Protein AF-A0A7X6XSC9-F1 (afdb_monomer)

pLDDT: mean 74.11, std 16.15, range [39.28, 89.75]

Foldseek 3Di:
DDDDDDDDDD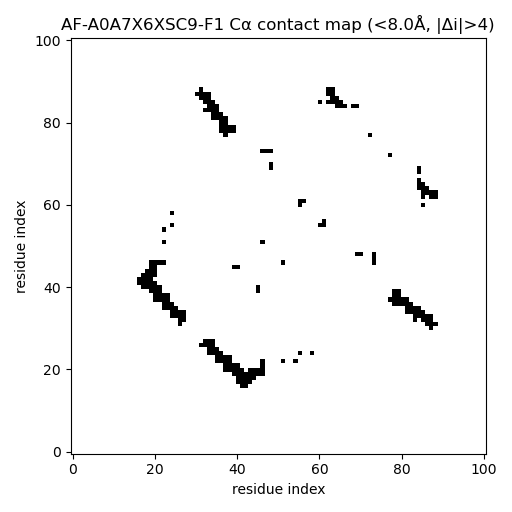DDDDDDDWFEKDKDWDQDPVNFWIKIAIRHTPNHYYDDLVNNVVVCVVVVNPPQFPSVVSNCCSVVVPHPDIDTRGGNDPPPPDPDPPPDD

Solvent-accessible surface area (backbone atoms only — not comparable to full-atom values): 6428 Å² total; per-residue (Å²): 132,88,84,85,89,85,85,82,90,82,82,92,70,92,75,78,85,62,33,55,28,47,78,48,74,49,66,44,96,82,67,40,39,29,33,32,30,33,41,72,42,51,86,40,52,76,63,46,66,71,58,52,49,49,55,39,44,75,71,70,51,82,63,53,59,44,61,68,60,53,44,48,36,55,76,68,62,55,51,82,40,82,38,79,37,26,40,55,63,73,83,76,72,78,76,73,83,80,77,82,129

Mean predicted aligned error: 11.97 Å

Radius of gyration: 18.09 Å; Cα contacts (8 Å, |Δi|>4): 124; chains: 1; bounding box: 46×36×47 Å

Secondary structure (DSSP, 8-state):
--------------SS--BPPEEEEEE-TTSSEEEEEEEPPBBSPPPPHHHHHHHHHHTT--SSB-HHHHHHHHHTT--S-EEEEEE--------------

Nearest PDB structures (foldseek):
  9fct-assembly1_A  TM=5.684E-01  e=8.787E+00  Bacteroides thetaiotaomicron VPI-5482
  6v92-assembly1_Q  TM=2.649E-01  e=3.802E+00  Saccharomyces cerevisiae S288C

Structure (mmCIF, N/CA/C/O backbone):
data_AF-A0A7X6XSC9-F1
#
_entry.id   AF-A0A7X6XSC9-F1
#
loop_
_atom_site.group_PDB
_atom_site.id
_atom_site.type_symbol
_atom_site.label_atom_id
_atom_site.label_alt_id
_atom_site.label_comp_id
_atom_site.label_asym_id
_atom_site.label_entity_id
_atom_site.label_seq_id
_atom_site.pdbx_PDB_ins_code
_atom_site.Cartn_x
_atom_site.Cartn_y
_atom_site.Cartn_z
_atom_site.occupancy
_atom_site.B_iso_or_equiv
_atom_site.auth_seq_id
_atom_site.auth_comp_id
_atom_site.auth_asym_id
_atom_site.auth_atom_id
_atom_site.pdbx_PDB_model_num
ATOM 1 N N . MET A 1 1 ? -24.072 -9.258 -22.543 1.00 43.00 1 MET A N 1
ATOM 2 C CA . MET A 1 1 ? -23.295 -10.337 -21.896 1.00 43.00 1 MET A CA 1
ATOM 3 C C . MET A 1 1 ? -23.259 -10.054 -20.402 1.00 43.00 1 MET A C 1
ATOM 5 O O . MET A 1 1 ? -23.115 -8.899 -20.028 1.00 43.00 1 MET A O 1
ATOM 9 N N . LYS A 1 2 ? -23.538 -11.077 -19.589 1.00 44.06 2 LYS A N 1
ATOM 10 C CA . LYS A 1 2 ? -23.554 -11.054 -18.114 1.00 44.06 2 LYS A CA 1
ATOM 11 C C . LYS A 1 2 ? -22.121 -10.744 -17.621 1.00 44.06 2 LYS A C 1
ATOM 13 O O . LYS A 1 2 ? -21.183 -11.043 -18.344 1.00 44.06 2 LYS A O 1
ATOM 18 N N . GLU A 1 3 ? -21.897 -10.086 -16.485 1.00 44.31 3 GLU A N 1
ATOM 19 C CA . GLU A 1 3 ? -21.977 -10.744 -15.181 1.00 44.31 3 GLU A CA 1
ATOM 20 C C . GLU A 1 3 ? -22.015 -9.759 -14.001 1.00 44.31 3 GLU A C 1
ATOM 22 O O . GLU A 1 3 ? -21.528 -8.633 -14.051 1.00 44.31 3 GLU A O 1
ATOM 27 N N . LYS A 1 4 ? -22.649 -10.242 -12.936 1.00 50.75 4 LYS A N 1
ATOM 28 C CA . LYS A 1 4 ? -22.925 -9.600 -11.657 1.00 50.75 4 LYS A CA 1
ATOM 29 C C . LYS A 1 4 ? -21.649 -9.456 -10.822 1.00 50.75 4 LYS A C 1
ATOM 31 O O . LYS A 1 4 ? -20.870 -10.399 -10.750 1.00 50.75 4 LYS A O 1
ATOM 36 N N . LYS A 1 5 ? -21.584 -8.413 -9.991 1.00 45.03 5 LYS A N 1
ATOM 37 C CA . LYS A 1 5 ? -21.178 -8.579 -8.585 1.00 45.03 5 LYS A CA 1
ATOM 38 C C . LYS A 1 5 ? -22.157 -7.827 -7.691 1.00 45.03 5 LYS A C 1
ATOM 40 O O . LYS A 1 5 ? -22.187 -6.606 -7.664 1.00 45.03 5 LYS A O 1
ATOM 45 N N . ASN A 1 6 ? -22.987 -8.603 -7.005 1.00 50.72 6 ASN A N 1
ATOM 46 C CA . ASN A 1 6 ? -23.866 -8.165 -5.935 1.00 50.72 6 ASN A CA 1
ATOM 47 C C . ASN A 1 6 ? -23.399 -8.873 -4.662 1.00 50.72 6 ASN A C 1
ATOM 49 O O . ASN A 1 6 ? -23.461 -10.097 -4.614 1.00 50.72 6 ASN A O 1
ATOM 53 N N . SER A 1 7 ? -22.925 -8.108 -3.683 1.00 43.19 7 SER A N 1
ATOM 54 C CA . SER A 1 7 ? -22.731 -8.470 -2.270 1.00 43.19 7 SER A CA 1
ATOM 55 C C . SER A 1 7 ? -22.226 -7.190 -1.586 1.00 43.19 7 SER A C 1
ATOM 57 O O . SER A 1 7 ? -21.288 -6.600 -2.100 1.00 43.19 7 SER A O 1
ATOM 59 N N . THR A 1 8 ? -22.765 -6.640 -0.501 1.00 42.00 8 THR A N 1
ATOM 60 C CA . THR A 1 8 ? -23.749 -7.096 0.485 1.00 42.00 8 THR A CA 1
ATOM 61 C C . THR A 1 8 ? -24.299 -5.847 1.202 1.00 42.00 8 THR A C 1
ATOM 63 O O . THR A 1 8 ? -23.617 -4.834 1.302 1.00 42.00 8 THR A O 1
ATOM 66 N N . LYS A 1 9 ? -25.549 -5.929 1.662 1.00 58.41 9 LYS A N 1
ATOM 67 C CA . LYS A 1 9 ? -26.324 -4.922 2.405 1.00 58.41 9 LYS A CA 1
ATOM 68 C C . LYS A 1 9 ? -25.792 -4.681 3.833 1.00 58.41 9 LYS A C 1
ATOM 70 O O . LYS A 1 9 ? -25.459 -5.660 4.489 1.00 58.41 9 LYS A O 1
ATOM 75 N N . SER A 1 10 ? -25.931 -3.457 4.350 1.00 39.28 10 SER A N 1
ATOM 76 C CA . SER A 1 10 ? -26.360 -3.154 5.739 1.00 39.28 10 SER A CA 1
ATOM 77 C C . SER A 1 10 ? -26.605 -1.643 5.850 1.00 39.28 10 SER A C 1
ATOM 79 O O . SER A 1 10 ? -25.688 -0.859 5.659 1.00 39.28 10 SER A O 1
ATOM 81 N N . ASN A 1 11 ? -27.860 -1.212 5.813 1.00 40.31 11 ASN A N 1
ATOM 82 C CA . ASN A 1 11 ? -28.716 -0.923 6.970 1.00 40.31 11 ASN A CA 1
ATOM 83 C C . ASN A 1 11 ? -28.647 0.566 7.332 1.00 40.31 11 ASN A C 1
ATOM 85 O O . ASN A 1 11 ? -27.584 1.108 7.605 1.00 40.31 11 ASN A O 1
ATOM 89 N N . ALA A 1 12 ? -29.804 1.212 7.259 1.00 58.97 12 ALA A N 1
ATOM 90 C CA . ALA A 1 12 ? -29.993 2.587 7.663 1.00 58.97 12 ALA A CA 1
ATOM 91 C C . ALA A 1 12 ? -30.037 2.638 9.189 1.00 58.97 12 ALA A C 1
ATOM 93 O O . ALA A 1 12 ? -30.976 2.109 9.773 1.00 58.97 12 ALA A O 1
ATOM 94 N N . GLU A 1 13 ? -29.074 3.304 9.815 1.00 47.16 13 GLU A N 1
ATOM 95 C CA . GLU A 1 13 ? -29.186 3.744 11.203 1.00 47.16 13 GLU A CA 1
ATOM 96 C C . GLU A 1 13 ? -28.675 5.183 11.271 1.00 47.16 13 GLU A C 1
ATOM 98 O O . GLU A 1 13 ? -27.609 5.524 10.763 1.00 47.16 13 GLU A O 1
ATOM 103 N N . GLN A 1 14 ? -29.530 6.062 11.785 1.00 56.97 14 GLN A N 1
ATOM 104 C CA . GLN A 1 14 ? -29.233 7.471 11.975 1.00 56.97 14 GLN A CA 1
ATOM 105 C C . GLN A 1 14 ? -28.101 7.616 13.001 1.00 56.97 14 GLN A C 1
ATOM 107 O O . GLN A 1 14 ? -28.233 7.113 14.112 1.00 56.97 14 GLN A O 1
ATOM 112 N N . GLY A 1 15 ? -27.037 8.348 12.663 1.00 57.38 15 GLY A N 1
ATOM 113 C CA . GLY A 1 15 ? -26.003 8.752 13.621 1.00 57.38 15 GLY A CA 1
ATOM 114 C C . GLY A 1 15 ? -24.587 8.525 13.103 1.00 57.38 15 GLY A C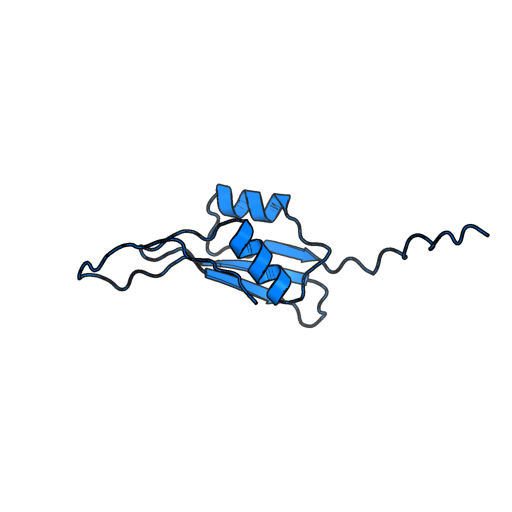 1
ATOM 115 O O . GLY A 1 15 ? -24.162 7.392 12.948 1.00 57.38 15 GLY A O 1
ATOM 116 N N . GLU A 1 16 ? -23.877 9.637 12.893 1.00 55.09 16 GLU A N 1
ATOM 117 C CA . GLU A 1 16 ? -22.448 9.743 12.556 1.00 55.09 16 GLU A CA 1
ATOM 118 C C . GLU A 1 16 ? -22.070 9.249 11.145 1.00 55.09 16 GLU A C 1
ATOM 120 O O . GLU A 1 16 ? -22.379 8.140 10.727 1.00 55.09 16 GLU A O 1
ATOM 125 N N . ALA A 1 17 ? -21.422 10.111 10.353 1.00 63.53 17 ALA A N 1
ATOM 126 C CA . ALA A 1 17 ? -20.990 9.769 8.998 1.00 63.53 17 ALA A CA 1
ATOM 127 C C . ALA A 1 17 ? -19.904 8.687 9.061 1.00 63.53 17 ALA A C 1
ATOM 129 O O . ALA A 1 17 ? -18.727 8.978 9.273 1.00 63.53 17 ALA A O 1
ATOM 130 N N . VAL A 1 18 ? -20.335 7.44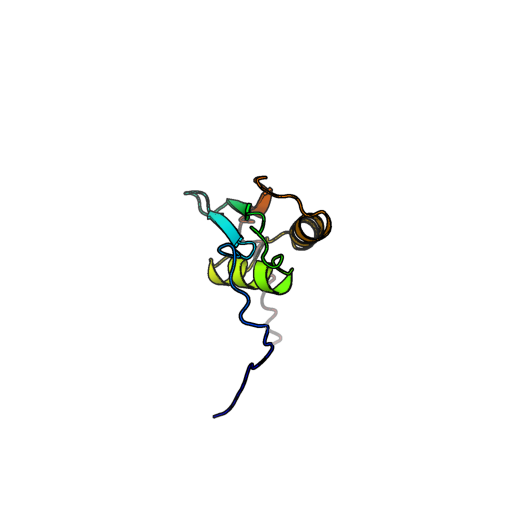1 8.902 1.00 72.31 18 VAL A N 1
ATOM 131 C CA . VAL A 1 18 ? -19.486 6.260 8.913 1.00 72.31 18 VAL A CA 1
ATOM 132 C C . VAL A 1 18 ? -18.562 6.309 7.688 1.00 72.31 18 VAL A C 1
ATOM 134 O O . VAL A 1 18 ? -19.037 6.194 6.560 1.00 72.31 18 VAL A O 1
ATOM 137 N N . LEU A 1 19 ? -17.256 6.535 7.881 1.00 79.62 19 LEU A N 1
ATOM 138 C CA . LEU A 1 19 ? -16.262 6.450 6.802 1.00 79.62 19 LEU A CA 1
ATOM 139 C C . LEU A 1 19 ? -15.524 5.117 6.859 1.00 79.62 19 LEU A C 1
ATOM 141 O O . LEU A 1 19 ? -14.949 4.754 7.889 1.00 79.62 19 LEU A O 1
ATOM 145 N N . ASP A 1 20 ? -15.480 4.438 5.720 1.00 85.19 20 ASP A N 1
ATOM 146 C CA . ASP A 1 20 ? -14.632 3.271 5.510 1.00 85.19 20 ASP A CA 1
ATOM 147 C C . ASP A 1 20 ? -13.152 3.660 5.455 1.00 85.19 20 ASP A C 1
ATOM 149 O O . ASP A 1 20 ? -12.786 4.817 5.229 1.00 85.19 20 ASP A O 1
ATOM 153 N N . SER A 1 21 ? -12.281 2.680 5.682 1.00 86.12 21 SER A N 1
ATOM 154 C CA . SER A 1 21 ? -10.844 2.906 5.618 1.00 86.12 21 SER A CA 1
ATOM 155 C C . SER A 1 21 ? -10.437 3.131 4.165 1.00 86.12 21 SER A C 1
ATOM 157 O O . SER A 1 21 ? -10.822 2.353 3.284 1.00 86.12 21 SER A O 1
ATOM 159 N N . ASP A 1 22 ? -9.590 4.124 3.928 1.00 85.75 22 ASP A N 1
ATOM 160 C CA . ASP A 1 22 ? -9.066 4.400 2.598 1.00 85.75 22 ASP A CA 1
ATOM 161 C C . ASP A 1 22 ? -7.567 4.085 2.514 1.00 85.75 22 ASP A C 1
ATOM 163 O O . ASP A 1 22 ? -6.855 4.070 3.516 1.00 85.75 22 ASP A O 1
ATOM 167 N N . LEU A 1 23 ? -7.078 3.815 1.307 1.00 86.50 23 LEU A N 1
ATOM 168 C CA . LEU A 1 23 ? -5.671 3.552 1.041 1.00 86.50 23 LEU A CA 1
ATOM 169 C C . LEU A 1 23 ? -5.194 4.613 0.062 1.00 86.50 23 LEU A C 1
ATOM 171 O O . LEU A 1 23 ? -5.538 4.584 -1.121 1.00 86.50 23 LEU A O 1
ATOM 175 N N . VAL A 1 24 ? -4.397 5.541 0.575 1.00 88.94 24 VAL A N 1
ATOM 176 C CA . VAL A 1 24 ? -3.805 6.611 -0.217 1.00 88.94 24 VAL A CA 1
ATOM 177 C C . VAL A 1 24 ? -2.464 6.118 -0.731 1.00 88.94 24 VAL A C 1
ATOM 179 O O . VAL A 1 24 ? -1.608 5.719 0.053 1.00 88.94 24 VAL A O 1
ATOM 182 N N . ILE A 1 25 ? -2.296 6.129 -2.050 1.00 88.00 25 ILE A N 1
ATOM 183 C CA . ILE A 1 25 ? -1.063 5.715 -2.717 1.00 88.00 25 ILE A CA 1
ATOM 184 C C . ILE A 1 25 ? -0.451 6.951 -3.363 1.00 88.00 25 ILE A C 1
ATOM 186 O O . ILE A 1 25 ? -1.061 7.571 -4.241 1.00 88.00 25 ILE A O 1
ATOM 190 N N . GLU A 1 26 ? 0.745 7.294 -2.908 1.00 88.44 26 GLU A N 1
ATOM 191 C CA . GLU A 1 26 ? 1.553 8.414 -3.368 1.00 88.44 26 GLU A CA 1
ATOM 192 C C . GLU A 1 26 ? 2.763 7.844 -4.115 1.00 88.44 26 GLU A C 1
ATOM 194 O O . GLU A 1 26 ? 3.598 7.144 -3.541 1.00 88.44 26 GLU A O 1
ATOM 199 N N . VAL A 1 27 ? 2.837 8.109 -5.418 1.00 85.12 27 VAL A N 1
ATOM 200 C CA . VAL A 1 27 ? 3.973 7.712 -6.256 1.00 85.12 27 VAL A CA 1
ATOM 201 C C . VAL A 1 27 ? 4.934 8.895 -6.335 1.00 85.12 27 VAL A C 1
ATOM 203 O O . VAL A 1 27 ? 4.506 10.031 -6.545 1.00 85.12 27 VAL A O 1
ATOM 206 N N . SER A 1 28 ? 6.225 8.642 -6.120 1.00 85.06 28 SER A N 1
ATOM 207 C CA . SER A 1 28 ? 7.267 9.665 -6.236 1.00 85.06 28 SER A CA 1
ATOM 208 C C . SER A 1 28 ? 7.357 10.197 -7.670 1.00 85.06 28 SER A C 1
ATOM 210 O O . SER A 1 28 ? 6.999 9.499 -8.616 1.00 85.06 28 SER A O 1
ATOM 212 N N . LYS A 1 29 ? 7.890 11.414 -7.843 1.00 82.62 29 LYS A N 1
ATOM 213 C CA . LYS A 1 29 ? 8.077 12.043 -9.166 1.00 82.62 29 LYS A CA 1
ATOM 214 C C . LYS A 1 29 ? 8.890 11.185 -10.132 1.00 82.62 29 LYS A C 1
ATOM 216 O O . LYS A 1 29 ? 8.629 11.223 -11.325 1.00 82.62 29 LYS A O 1
ATOM 221 N N . ASP A 1 30 ? 9.853 10.434 -9.614 1.00 80.44 30 ASP A N 1
ATOM 222 C CA . ASP A 1 30 ? 10.715 9.550 -10.399 1.00 80.44 30 ASP A CA 1
ATOM 223 C C . ASP A 1 30 ? 10.027 8.235 -10.799 1.00 80.44 30 ASP A C 1
ATOM 225 O O . ASP A 1 30 ? 10.670 7.371 -11.384 1.00 80.44 30 ASP A O 1
ATOM 229 N N . GLU A 1 31 ? 8.763 8.026 -10.404 1.00 72.69 31 GLU A N 1
ATOM 230 C CA . GLU A 1 31 ? 7.968 6.804 -10.630 1.00 72.69 31 GLU A CA 1
ATOM 231 C C . GLU A 1 31 ? 8.631 5.505 -10.115 1.00 72.69 31 GLU A C 1
ATOM 233 O O . GLU A 1 31 ? 8.122 4.403 -10.300 1.00 72.69 31 GLU A O 1
ATOM 238 N N . MET A 1 32 ? 9.747 5.633 -9.388 1.00 81.00 32 MET A N 1
ATOM 239 C CA . MET A 1 32 ? 10.534 4.533 -8.827 1.00 81.00 32 MET A CA 1
ATOM 240 C C . MET A 1 32 ? 10.099 4.108 -7.426 1.00 81.00 32 MET A C 1
ATOM 242 O O . MET A 1 32 ? 10.528 3.059 -6.953 1.00 81.00 32 MET A O 1
ATOM 246 N N . THR A 1 33 ? 9.274 4.887 -6.733 1.00 83.56 33 THR A N 1
ATOM 247 C CA . THR A 1 33 ? 8.850 4.555 -5.367 1.00 83.56 33 THR A CA 1
ATOM 248 C C . THR A 1 33 ? 7.378 4.864 -5.203 1.00 83.56 33 THR A C 1
ATOM 250 O O . THR A 1 33 ? 6.952 5.988 -5.464 1.00 83.56 33 THR A O 1
ATOM 253 N N . ALA A 1 34 ? 6.614 3.884 -4.732 1.00 85.81 34 ALA A N 1
ATOM 254 C CA . ALA A 1 34 ? 5.228 4.057 -4.341 1.00 85.81 34 ALA A CA 1
ATOM 255 C C . ALA A 1 34 ? 5.083 3.837 -2.837 1.00 85.81 34 ALA A C 1
ATOM 257 O O . ALA A 1 34 ? 5.379 2.769 -2.291 1.00 85.81 34 ALA A O 1
ATOM 258 N N . VAL A 1 35 ? 4.592 4.872 -2.174 1.00 89.12 35 VAL A N 1
ATOM 259 C CA . VAL A 1 35 ? 4.287 4.869 -0.753 1.00 89.12 35 VAL A CA 1
ATOM 260 C C . VAL A 1 35 ? 2.784 4.713 -0.609 1.00 89.12 35 VAL A C 1
ATOM 262 O O . VAL A 1 35 ? 2.025 5.481 -1.194 1.00 89.12 35 VAL A O 1
ATOM 265 N N . ALA A 1 36 ? 2.342 3.736 0.176 1.00 87.88 36 ALA A N 1
ATOM 266 C CA . ALA A 1 36 ? 0.956 3.681 0.603 1.00 87.88 36 ALA A CA 1
ATOM 267 C C . ALA A 1 36 ? 0.821 4.145 2.048 1.00 87.88 36 ALA A C 1
ATOM 269 O O . ALA A 1 36 ? 1.729 4.020 2.872 1.00 87.88 36 ALA A O 1
ATOM 270 N N . LYS A 1 37 ? -0.351 4.697 2.328 1.00 89.75 37 LYS A N 1
ATOM 271 C CA . LYS A 1 37 ? -0.762 5.205 3.624 1.00 89.75 37 LYS A CA 1
ATOM 272 C C . LYS A 1 37 ? -2.180 4.734 3.871 1.00 89.75 37 LYS A C 1
ATOM 274 O O . LYS A 1 37 ? -3.097 5.063 3.116 1.00 89.75 37 LYS A O 1
ATOM 279 N N . LEU A 1 38 ? -2.347 3.950 4.928 1.00 88.75 38 LEU A N 1
ATOM 280 C CA . LEU A 1 38 ? -3.649 3.439 5.323 1.00 88.75 38 LEU A CA 1
ATOM 281 C C . LEU A 1 38 ? -4.347 4.460 6.226 1.00 88.75 38 LEU A C 1
ATOM 283 O O . LEU A 1 38 ? -3.831 4.832 7.284 1.00 88.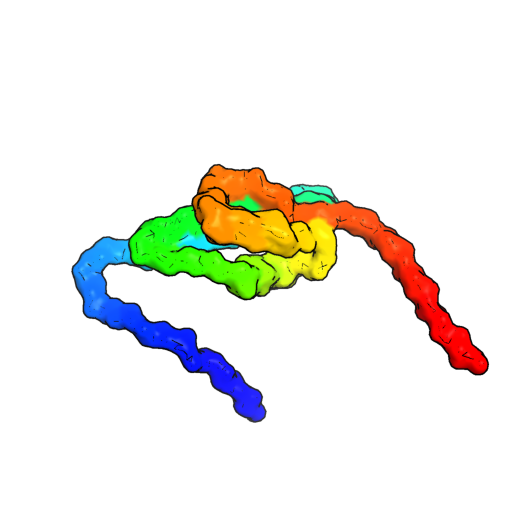75 38 LEU A O 1
ATOM 287 N N . ILE A 1 39 ? -5.511 4.929 5.790 1.00 89.06 39 ILE A N 1
ATOM 288 C CA . ILE A 1 39 ? -6.359 5.861 6.525 1.00 89.06 39 ILE A CA 1
ATOM 289 C C . ILE A 1 39 ? -7.314 5.039 7.390 1.00 89.06 39 ILE A C 1
ATOM 291 O O . ILE A 1 39 ? -8.029 4.193 6.852 1.00 89.06 39 ILE A O 1
ATOM 295 N N . PRO A 1 40 ? -7.340 5.259 8.715 1.00 86.75 40 PRO A N 1
ATOM 296 C CA . PRO A 1 40 ? -8.211 4.498 9.596 1.00 86.75 40 PRO A CA 1
ATOM 297 C C . PRO A 1 40 ? -9.689 4.782 9.275 1.00 86.75 40 PRO A C 1
ATOM 299 O O . PRO A 1 40 ? -10.031 5.931 8.971 1.00 86.75 40 PRO A O 1
ATOM 302 N N . PRO A 1 41 ? -10.575 3.773 9.362 1.00 86.88 41 PRO A N 1
ATOM 303 C CA . PRO A 1 41 ? -12.009 3.984 9.206 1.00 86.88 41 PRO A CA 1
ATOM 304 C C . PRO A 1 41 ? -12.548 4.826 10.370 1.00 86.88 41 PRO A C 1
ATOM 306 O O . PRO A 1 41 ? -12.113 4.678 11.513 1.00 86.88 41 PRO A O 1
ATOM 309 N N . LYS A 1 42 ? -1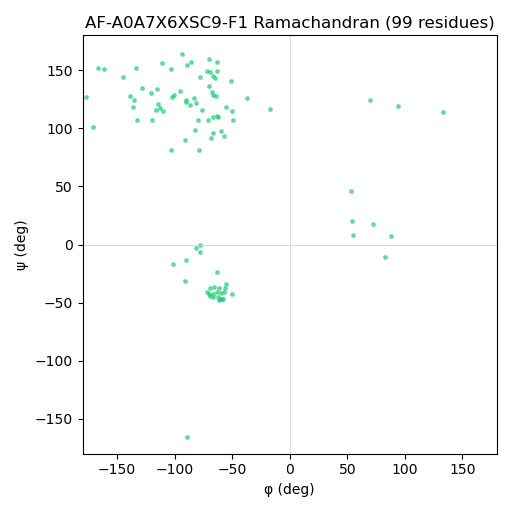3.537 5.682 10.108 1.00 83.75 42 LYS A N 1
ATOM 310 C CA . LYS A 1 42 ? -14.312 6.369 11.152 1.00 83.75 42 LYS A CA 1
ATOM 311 C C . LYS A 1 42 ? -15.671 5.698 11.282 1.00 83.75 42 LYS A C 1
ATOM 313 O O . LYS A 1 42 ? -16.640 6.139 10.678 1.00 83.75 42 LYS A O 1
ATOM 318 N N . GLY A 1 43 ? -15.693 4.590 12.020 1.00 76.81 43 GLY A N 1
ATOM 319 C CA . GLY A 1 43 ? -16.879 3.755 12.235 1.00 76.81 43 GLY A CA 1
ATOM 320 C C . GLY A 1 43 ? -17.170 2.749 11.114 1.00 76.81 43 GLY A C 1
ATOM 321 O O . GLY A 1 43 ? -18.027 1.890 11.296 1.00 76.81 43 GLY A O 1
ATOM 322 N N . GLY A 1 44 ? -16.483 2.852 9.968 1.00 79.69 44 GLY A N 1
ATOM 323 C CA . GLY A 1 44 ? -16.681 1.979 8.807 1.00 79.69 44 GLY A CA 1
ATOM 324 C C . GLY A 1 44 ? -15.821 0.720 8.825 1.00 79.69 44 GLY A C 1
ATOM 325 O O . GLY A 1 44 ? -15.231 0.351 9.842 1.00 79.69 44 GLY A O 1
ATOM 326 N N . GLN A 1 45 ? -15.732 0.056 7.674 1.00 83.12 45 GLN A N 1
ATOM 327 C CA . GLN A 1 45 ? -14.957 -1.176 7.525 1.00 83.12 45 GLN A CA 1
ATOM 328 C C . GLN A 1 45 ? -13.502 -0.924 7.125 1.00 83.12 45 GLN A C 1
ATOM 330 O O . GLN A 1 45 ? -13.154 0.071 6.488 1.00 83.12 45 GLN A O 1
ATOM 335 N N . LEU A 1 46 ? -12.645 -1.880 7.484 1.00 85.75 46 LEU A N 1
ATOM 336 C CA . LEU A 1 46 ? -11.250 -1.922 7.061 1.00 85.75 46 LEU A CA 1
ATOM 337 C C . LEU A 1 46 ? -11.111 -2.425 5.625 1.00 85.75 46 LEU A C 1
ATOM 339 O O . LEU A 1 46 ? -11.817 -3.335 5.186 1.00 85.75 46 LEU A O 1
ATOM 343 N N . ILE A 1 47 ? -10.147 -1.857 4.907 1.00 86.19 47 ILE A N 1
ATOM 344 C CA . ILE A 1 47 ? -9.804 -2.262 3.555 1.00 86.19 47 ILE A CA 1
ATOM 345 C C . ILE A 1 47 ? -9.198 -3.654 3.627 1.00 86.19 47 ILE A C 1
ATOM 347 O O . ILE A 1 47 ? -8.307 -3.950 4.423 1.00 86.19 47 ILE A O 1
ATOM 351 N N . THR A 1 48 ? -9.695 -4.533 2.775 1.00 88.00 48 THR A N 1
ATOM 352 C CA . THR A 1 48 ? -9.165 -5.885 2.671 1.00 88.00 48 THR A CA 1
ATOM 353 C C . THR A 1 48 ? -7.977 -5.909 1.722 1.00 88.00 48 THR A C 1
ATOM 355 O O . THR A 1 48 ? -7.863 -5.080 0.817 1.00 88.00 48 THR A O 1
ATOM 358 N N . PHE A 1 49 ? -7.115 -6.912 1.880 1.00 85.94 49 PHE A N 1
ATOM 359 C CA . PHE A 1 49 ? -5.953 -7.116 1.013 1.00 85.94 49 PHE A CA 1
ATOM 360 C C . PHE A 1 49 ? -6.305 -7.089 -0.482 1.00 85.94 49 PHE A C 1
ATOM 362 O O . PHE A 1 49 ? -5.622 -6.434 -1.260 1.00 85.94 49 PHE A O 1
ATOM 369 N N . GLY A 1 50 ? -7.413 -7.722 -0.880 1.00 84.75 50 GLY A N 1
ATOM 370 C CA . GLY A 1 50 ? -7.858 -7.710 -2.276 1.00 84.75 50 GLY A CA 1
ATOM 371 C C . GLY A 1 50 ? -8.269 -6.321 -2.780 1.00 84.75 50 GLY A C 1
ATOM 372 O O . GLY A 1 50 ? -7.988 -5.984 -3.925 1.00 84.75 50 GLY A O 1
ATOM 373 N N . GLN A 1 51 ? -8.897 -5.495 -1.935 1.00 87.19 51 GLN A N 1
ATOM 374 C CA . GLN A 1 51 ? -9.243 -4.116 -2.299 1.00 87.19 51 GLN A CA 1
ATOM 375 C C . GLN A 1 51 ? -8.006 -3.215 -2.367 1.00 87.19 51 GLN A C 1
ATOM 377 O O . GLN A 1 51 ? -7.882 -2.412 -3.288 1.00 87.19 51 GLN A O 1
ATOM 382 N N . ALA A 1 52 ? -7.078 -3.379 -1.422 1.00 86.75 52 ALA A N 1
ATOM 383 C CA . ALA A 1 52 ? -5.804 -2.672 -1.420 1.00 86.75 52 ALA A CA 1
ATOM 384 C C . ALA A 1 52 ? -4.982 -2.998 -2.674 1.00 86.75 52 ALA A C 1
ATOM 386 O O . ALA A 1 52 ? -4.514 -2.086 -3.348 1.00 86.75 52 ALA A O 1
ATOM 387 N N . LEU A 1 53 ? -4.876 -4.284 -3.024 1.00 85.25 53 LEU A N 1
ATOM 388 C CA . LEU A 1 53 ? -4.179 -4.739 -4.225 1.00 85.25 53 LEU A CA 1
ATOM 389 C C . LEU A 1 53 ? -4.794 -4.132 -5.486 1.00 85.25 53 LEU A C 1
ATOM 391 O O . LEU A 1 53 ? -4.080 -3.548 -6.292 1.00 85.25 53 LEU A O 1
ATOM 395 N N . LYS A 1 54 ? -6.124 -4.170 -5.600 1.00 86.50 54 LYS A N 1
ATOM 396 C CA . LYS A 1 54 ? -6.822 -3.589 -6.744 1.00 86.50 54 LYS A CA 1
ATOM 397 C C . LYS A 1 54 ? -6.560 -2.083 -6.880 1.00 86.50 54 LYS A C 1
ATOM 399 O O . LYS A 1 54 ? -6.300 -1.624 -7.984 1.00 86.50 54 LYS A O 1
ATOM 404 N N . LYS A 1 55 ? -6.553 -1.324 -5.774 1.00 86.25 55 LYS A N 1
ATOM 405 C CA . LYS A 1 55 ? -6.196 0.111 -5.783 1.00 86.25 55 LYS A CA 1
ATOM 406 C C . LYS A 1 55 ? -4.759 0.352 -6.261 1.00 86.25 55 LYS A C 1
ATOM 408 O O . LYS A 1 55 ? -4.501 1.338 -6.945 1.00 86.25 55 LYS A O 1
ATOM 413 N N . ILE A 1 56 ? -3.829 -0.527 -5.888 1.00 84.50 56 ILE A N 1
ATOM 414 C CA . ILE A 1 56 ? -2.426 -0.474 -6.324 1.00 84.50 56 ILE A CA 1
ATOM 415 C C . ILE A 1 56 ? -2.326 -0.751 -7.832 1.00 84.50 56 ILE A C 1
ATOM 417 O O . ILE A 1 56 ? -1.692 0.018 -8.556 1.00 84.50 56 ILE A O 1
ATOM 421 N N . GLU A 1 57 ? -3.038 -1.763 -8.329 1.00 84.00 57 GLU A N 1
ATOM 422 C CA . GLU A 1 57 ? -3.118 -2.072 -9.761 1.00 84.00 57 GLU A CA 1
ATOM 423 C C . GLU A 1 57 ? -3.774 -0.934 -10.565 1.00 84.00 57 GLU A C 1
ATOM 425 O O . GLU A 1 57 ? -3.274 -0.563 -11.626 1.00 84.00 57 GLU A O 1
ATOM 430 N N . GLU A 1 58 ? -4.839 -0.314 -10.043 1.00 84.31 58 GLU A N 1
ATOM 431 C CA . GLU A 1 58 ? -5.511 0.849 -10.651 1.00 84.31 58 GLU A CA 1
ATOM 432 C C . GLU A 1 58 ? -4.601 2.086 -10.739 1.00 84.31 58 GLU A C 1
ATOM 434 O O . GLU A 1 58 ? -4.801 2.944 -11.599 1.00 84.31 58 GLU A O 1
ATOM 439 N N . LYS A 1 59 ? -3.574 2.172 -9.884 1.00 81.25 59 LYS A N 1
ATOM 440 C CA . LYS A 1 59 ? -2.526 3.202 -9.945 1.00 81.25 59 LYS A CA 1
ATOM 441 C C . LYS A 1 59 ? -1.422 2.891 -10.963 1.00 81.25 59 LYS A C 1
ATOM 443 O O . LYS A 1 59 ? -0.530 3.716 -11.130 1.00 81.25 59 LYS A O 1
ATOM 448 N N . GLY A 1 60 ? -1.471 1.739 -11.634 1.00 77.50 60 GLY A N 1
ATOM 449 C CA . GLY A 1 60 ? -0.462 1.300 -12.604 1.00 77.50 60 GLY A CA 1
ATOM 450 C C . GLY A 1 60 ? 0.711 0.536 -11.985 1.00 77.50 60 GLY A C 1
ATOM 451 O O . GLY A 1 60 ? 1.667 0.205 -12.682 1.00 77.50 60 GLY A O 1
ATOM 452 N N . ILE A 1 61 ? 0.644 0.219 -10.691 1.00 79.56 61 ILE A N 1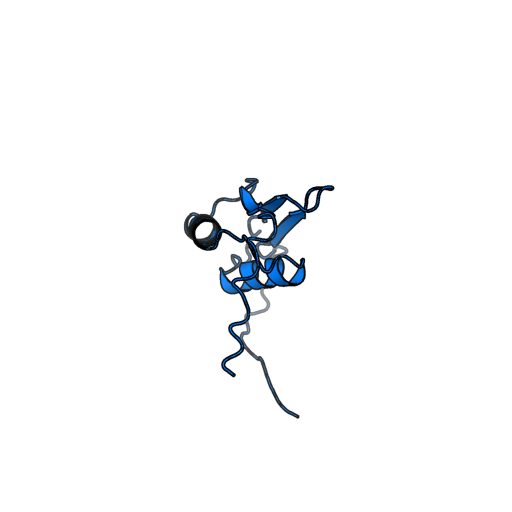
ATOM 453 C CA . ILE A 1 61 ? 1.683 -0.527 -9.984 1.00 79.56 61 ILE A CA 1
ATOM 454 C C . ILE A 1 61 ? 1.332 -2.016 -10.077 1.00 79.56 61 ILE A C 1
ATOM 456 O O . ILE A 1 61 ? 0.607 -2.561 -9.251 1.00 79.56 61 ILE A O 1
ATOM 460 N N . THR A 1 62 ? 1.823 -2.685 -11.115 1.00 71.69 62 THR A N 1
ATOM 461 C CA . THR A 1 62 ? 1.574 -4.122 -11.341 1.00 71.69 62 THR A CA 1
ATOM 462 C C . THR A 1 62 ? 2.754 -5.004 -10.935 1.00 71.69 62 THR A C 1
ATOM 464 O O . THR A 1 62 ? 2.599 -6.209 -10.751 1.00 71.69 62 THR A O 1
ATOM 467 N N . TYR A 1 63 ? 3.942 -4.414 -10.775 1.00 70.12 63 TYR A N 1
ATOM 468 C CA . TYR A 1 63 ? 5.188 -5.118 -10.483 1.00 70.12 63 TYR A CA 1
ATOM 469 C C . TYR A 1 63 ? 5.966 -4.442 -9.354 1.00 70.12 63 TYR A C 1
ATOM 471 O O . TYR A 1 63 ? 5.844 -3.240 -9.131 1.00 70.12 63 TYR A O 1
ATOM 479 N N . GLY A 1 64 ? 6.760 -5.231 -8.625 1.00 74.25 64 GLY A N 1
ATOM 480 C CA . GLY A 1 64 ? 7.564 -4.731 -7.504 1.00 74.25 64 GLY A CA 1
ATOM 481 C C . GLY A 1 64 ? 6.758 -4.365 -6.255 1.00 74.25 64 GLY A C 1
ATOM 482 O O . GLY A 1 64 ? 7.281 -3.645 -5.413 1.00 74.25 64 GLY A O 1
ATOM 483 N N . THR A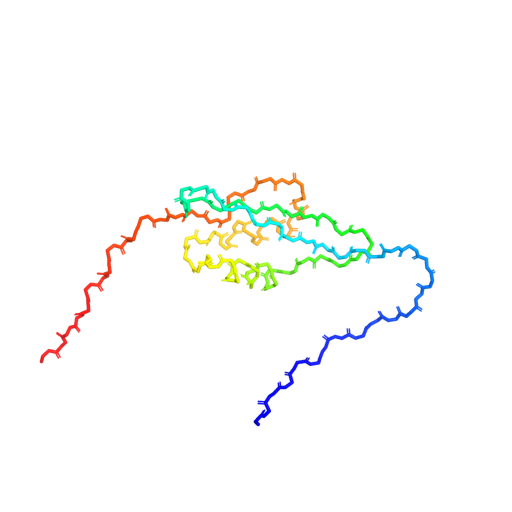 1 65 ? 5.509 -4.841 -6.133 1.00 83.25 65 THR A N 1
ATOM 484 C CA . THR A 1 65 ? 4.692 -4.664 -4.920 1.00 83.25 65 THR A CA 1
ATOM 485 C C . THR A 1 65 ? 5.032 -5.720 -3.870 1.00 83.25 65 THR A C 1
ATOM 487 O O . THR A 1 65 ? 4.929 -6.921 -4.129 1.00 83.25 65 THR A O 1
ATOM 490 N N . ASP A 1 66 ? 5.364 -5.287 -2.658 1.00 85.38 66 ASP A N 1
ATOM 491 C CA . ASP A 1 66 ? 5.615 -6.152 -1.507 1.00 85.38 66 ASP A CA 1
ATOM 492 C C . ASP A 1 66 ? 4.296 -6.633 -0.883 1.00 85.38 66 ASP A C 1
ATOM 494 O O . ASP A 1 66 ? 3.816 -6.118 0.131 1.00 85.38 66 ASP A O 1
ATOM 498 N N . LEU A 1 67 ? 3.705 -7.670 -1.484 1.00 83.50 67 LEU A N 1
ATOM 499 C CA . LEU A 1 67 ? 2.443 -8.272 -1.033 1.00 83.50 67 LEU A CA 1
ATOM 500 C C . LEU A 1 67 ? 2.497 -8.742 0.427 1.00 83.50 67 LEU A C 1
ATOM 502 O O . LEU A 1 67 ? 1.520 -8.591 1.157 1.00 83.50 67 LEU A O 1
ATOM 506 N N . ALA A 1 68 ? 3.637 -9.287 0.862 1.00 85.69 68 ALA A N 1
ATOM 507 C CA . ALA A 1 68 ? 3.834 -9.726 2.241 1.00 85.69 68 ALA A CA 1
ATOM 508 C C . ALA A 1 68 ? 3.726 -8.550 3.222 1.00 85.69 68 ALA A C 1
ATOM 510 O O . ALA A 1 68 ? 3.017 -8.637 4.221 1.00 85.69 68 ALA A O 1
ATOM 511 N N . LYS A 1 69 ? 4.367 -7.425 2.889 1.00 84.38 69 LYS A N 1
ATOM 512 C CA . LYS A 1 69 ? 4.370 -6.212 3.709 1.00 84.38 69 LYS A CA 1
ATOM 513 C C . LYS A 1 69 ? 3.004 -5.535 3.713 1.00 84.38 69 LYS A C 1
ATOM 515 O O . LYS A 1 69 ? 2.513 -5.157 4.771 1.00 84.38 69 LYS A O 1
ATOM 520 N N . LEU A 1 70 ? 2.358 -5.448 2.548 1.00 85.12 70 LEU A N 1
ATOM 521 C CA . LEU A 1 70 ? 0.994 -4.935 2.422 1.00 85.12 70 LEU A CA 1
ATOM 522 C C . LEU A 1 70 ? 0.018 -5.744 3.283 1.00 85.12 70 LEU A C 1
ATOM 524 O O . LEU A 1 70 ? -0.778 -5.173 4.025 1.00 85.12 70 LEU A O 1
ATOM 528 N N . ARG A 1 71 ? 0.100 -7.075 3.208 1.00 87.44 71 ARG A N 1
ATOM 529 C CA . ARG A 1 71 ? -0.721 -7.976 4.012 1.00 87.44 71 ARG A CA 1
ATOM 530 C C . ARG A 1 71 ? -0.458 -7.788 5.503 1.00 87.44 71 ARG A C 1
ATOM 532 O O . ARG A 1 71 ? -1.411 -7.628 6.257 1.00 87.44 71 ARG A O 1
ATOM 539 N N . GLU A 1 72 ? 0.808 -7.748 5.910 1.00 89.00 72 GLU A N 1
ATOM 540 C CA . GLU A 1 72 ? 1.189 -7.535 7.305 1.00 89.00 72 GLU A CA 1
ATOM 541 C C . GLU A 1 72 ? 0.621 -6.222 7.850 1.00 89.00 72 GLU A C 1
ATOM 543 O O . GLU A 1 72 ? 0.118 -6.191 8.964 1.00 89.00 72 GLU A O 1
ATOM 548 N N . ILE A 1 73 ? 0.644 -5.149 7.063 1.00 85.88 73 ILE A N 1
ATOM 549 C CA . ILE A 1 73 ? 0.151 -3.831 7.475 1.00 85.88 73 ILE A CA 1
ATOM 550 C C . ILE A 1 73 ? -1.367 -3.809 7.637 1.00 85.88 73 ILE A C 1
ATOM 552 O O . ILE A 1 73 ? -1.870 -3.190 8.574 1.00 85.88 73 ILE A O 1
ATOM 556 N N . ILE A 1 74 ? -2.085 -4.519 6.766 1.00 85.88 74 ILE A N 1
ATOM 557 C CA . ILE A 1 74 ? -3.536 -4.683 6.870 1.00 85.88 74 ILE A CA 1
ATOM 558 C C . ILE A 1 74 ? -3.888 -5.563 8.079 1.00 85.88 74 ILE A C 1
ATOM 560 O O . ILE A 1 74 ? -4.761 -5.197 8.857 1.00 85.88 74 ILE A O 1
ATOM 564 N N . GLU A 1 75 ? -3.184 -6.682 8.294 1.00 87.50 75 GLU A N 1
ATOM 565 C CA . GLU A 1 75 ? -3.416 -7.575 9.444 1.00 87.50 75 GLU A CA 1
ATOM 566 C C . GLU A 1 75 ? -3.055 -6.903 10.779 1.00 87.50 75 GLU A C 1
ATOM 568 O O . GLU A 1 75 ? -3.809 -6.983 11.749 1.00 87.50 75 GLU A O 1
ATOM 573 N N . LYS A 1 76 ? -1.931 -6.181 10.825 1.00 88.31 76 LYS A N 1
ATOM 574 C CA . LYS A 1 76 ? -1.490 -5.412 11.997 1.00 88.31 76 LYS A CA 1
ATOM 575 C C . LYS A 1 76 ? -2.234 -4.092 12.170 1.00 88.31 76 LYS A C 1
ATOM 577 O O . LYS A 1 76 ? -2.027 -3.438 13.188 1.00 88.31 76 LYS A O 1
ATOM 582 N N . ASN A 1 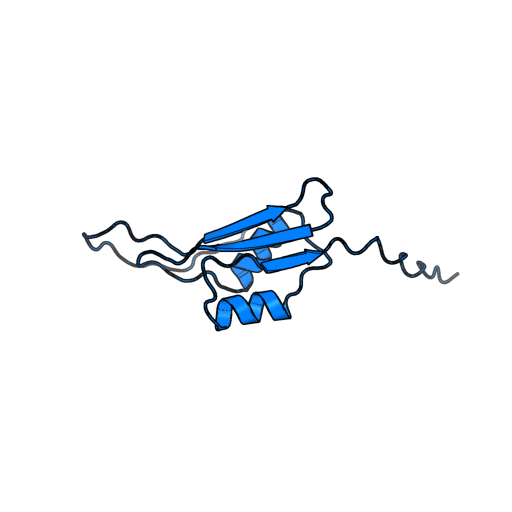77 ? -3.088 -3.704 11.219 1.00 84.06 77 ASN A N 1
ATOM 583 C CA . ASN A 1 77 ? -3.851 -2.459 11.267 1.00 84.06 77 ASN A CA 1
ATOM 584 C C . ASN A 1 77 ? -2.951 -1.227 11.488 1.00 84.06 77 ASN A C 1
ATOM 586 O O . ASN A 1 77 ? -3.211 -0.377 12.339 1.00 84.06 77 ASN A O 1
ATOM 590 N N . VAL A 1 78 ? -1.846 -1.148 10.740 1.00 85.81 78 VAL A N 1
ATOM 591 C CA . VAL A 1 78 ? -0.891 -0.037 10.863 1.00 85.81 78 VAL A CA 1
ATOM 592 C C . VAL A 1 78 ? -1.400 1.154 10.053 1.00 85.81 78 VAL A C 1
ATOM 594 O O . VAL A 1 78 ? -1.239 1.223 8.835 1.00 85.81 78 VAL A O 1
ATOM 597 N N . PHE A 1 79 ? -2.036 2.099 10.743 1.00 88.44 79 PHE A N 1
ATOM 598 C CA . PHE A 1 79 ? -2.606 3.310 10.149 1.00 88.44 79 PHE A CA 1
ATOM 599 C C . PHE A 1 79 ? -1.651 4.500 10.189 1.00 88.44 79 PHE A C 1
ATOM 601 O O . PHE A 1 79 ? -0.685 4.514 10.954 1.00 88.44 79 PHE A O 1
ATOM 608 N N . LEU A 1 80 ? -1.957 5.522 9.376 1.00 86.12 80 LEU A N 1
ATOM 609 C CA . LEU A 1 80 ? -1.279 6.831 9.362 1.00 86.12 80 LEU A CA 1
ATOM 610 C C . LEU A 1 80 ? 0.245 6.743 9.198 1.00 86.12 80 LEU A C 1
ATOM 612 O O . LEU A 1 80 ? 0.977 7.679 9.510 1.00 86.12 80 LEU A O 1
ATOM 616 N N . THR A 1 81 ? 0.715 5.613 8.689 1.00 86.62 81 THR A N 1
ATOM 617 C CA . THR A 1 81 ? 2.124 5.305 8.522 1.00 86.62 81 THR A CA 1
ATOM 618 C C . THR A 1 81 ? 2.393 5.180 7.039 1.00 86.62 81 THR A C 1
ATOM 620 O O . THR A 1 81 ? 1.637 4.532 6.316 1.00 86.62 81 THR A O 1
ATOM 623 N N . ASN A 1 82 ? 3.468 5.817 6.594 1.00 87.12 82 ASN A N 1
ATOM 624 C CA . ASN A 1 82 ? 3.947 5.711 5.228 1.00 87.12 82 ASN A CA 1
ATOM 625 C C . ASN A 1 82 ? 4.763 4.434 5.104 1.00 87.12 82 ASN A C 1
ATOM 627 O O . ASN A 1 82 ? 5.762 4.270 5.804 1.00 87.12 82 ASN A O 1
ATOM 631 N N . PHE A 1 83 ? 4.366 3.550 4.203 1.00 85.12 83 PHE A N 1
ATOM 632 C CA . PHE A 1 83 ? 5.128 2.352 3.900 1.00 85.12 83 PHE A CA 1
ATOM 633 C C . PHE A 1 83 ? 5.350 2.242 2.403 1.00 85.12 83 PHE A C 1
ATOM 635 O O . PHE A 1 83 ? 4.434 2.435 1.606 1.00 85.12 83 PHE A O 1
ATOM 642 N N . GLU A 1 84 ? 6.581 1.921 2.018 1.00 86.62 84 GLU A N 1
ATOM 643 C CA . GLU A 1 84 ? 6.878 1.524 0.646 1.00 86.62 84 GLU A CA 1
ATOM 644 C C . GLU A 1 84 ? 6.115 0.233 0.350 1.00 86.62 84 GLU A C 1
ATOM 646 O O . GLU A 1 84 ? 6.399 -0.815 0.938 1.00 86.62 84 GLU A O 1
ATOM 651 N N . VAL A 1 85 ? 5.103 0.346 -0.512 1.00 85.19 85 VAL A N 1
ATOM 652 C CA . VAL A 1 85 ? 4.336 -0.800 -1.018 1.00 85.19 85 VAL A CA 1
ATOM 653 C C . VAL A 1 85 ? 4.921 -1.339 -2.284 1.00 85.19 85 VAL A C 1
ATOM 655 O O . VAL A 1 85 ? 4.801 -2.532 -2.529 1.00 85.19 85 VAL A O 1
ATOM 658 N N . ALA A 1 86 ? 5.519 -0.469 -3.084 1.00 80.75 86 ALA A N 1
ATOM 659 C CA . ALA A 1 86 ? 6.176 -0.883 -4.288 1.00 80.75 86 ALA A CA 1
ATOM 660 C C . ALA A 1 86 ? 7.399 -0.032 -4.541 1.00 80.75 86 ALA A C 1
ATOM 662 O O . ALA A 1 86 ? 7.426 1.178 -4.294 1.00 80.75 86 ALA A O 1
ATOM 663 N N . LYS A 1 87 ? 8.403 -0.701 -5.078 1.00 79.38 87 LYS A N 1
ATOM 664 C CA . LYS A 1 87 ? 9.601 -0.070 -5.583 1.00 79.38 87 LYS A CA 1
ATOM 665 C C . LYS A 1 87 ? 9.697 -0.424 -7.051 1.00 79.38 87 LYS A C 1
ATOM 667 O O . LYS A 1 87 ? 9.564 -1.591 -7.419 1.00 79.38 87 LYS A O 1
ATOM 672 N N . GLY A 1 88 ? 9.917 0.589 -7.875 1.00 67.12 88 GLY A N 1
ATOM 673 C CA . GLY A 1 88 ? 10.352 0.442 -9.247 1.00 67.12 88 GLY A CA 1
ATOM 674 C C . GLY A 1 88 ? 11.648 -0.345 -9.226 1.00 67.12 88 GLY A C 1
ATOM 675 O O . GLY A 1 88 ? 12.731 0.196 -9.013 1.00 67.12 88 GLY A O 1
ATOM 676 N N . LEU A 1 89 ? 11.529 -1.657 -9.381 1.00 61.00 89 LEU A N 1
ATOM 677 C CA . LEU A 1 89 ? 12.662 -2.464 -9.761 1.00 61.00 89 LEU A CA 1
ATOM 678 C C . LEU A 1 89 ? 13.001 -2.021 -11.185 1.00 61.00 89 LEU A C 1
ATOM 680 O O . LEU A 1 89 ? 12.093 -1.981 -12.024 1.00 61.00 89 LEU A O 1
ATOM 684 N N . PRO A 1 90 ? 14.267 -1.669 -11.480 1.00 55.44 90 PRO A N 1
ATOM 685 C CA . PRO A 1 90 ? 14.673 -1.513 -12.867 1.00 55.44 90 PRO A CA 1
ATOM 686 C C . PRO A 1 90 ? 14.240 -2.783 -13.608 1.00 55.44 90 PRO A C 1
ATOM 688 O O . PRO A 1 90 ? 14.316 -3.860 -13.005 1.00 55.44 90 PRO A O 1
ATOM 691 N N . PRO A 1 91 ? 13.735 -2.681 -14.852 1.00 50.38 91 PRO A N 1
ATOM 692 C CA . PRO A 1 91 ? 13.240 -3.830 -15.595 1.00 50.38 91 PRO A CA 1
ATOM 693 C C . PRO A 1 91 ? 14.290 -4.934 -15.533 1.00 50.38 91 PRO A C 1
ATOM 695 O O . PRO A 1 91 ? 15.375 -4.819 -16.103 1.00 50.38 91 PRO A O 1
ATOM 698 N N . VAL A 1 92 ? 14.000 -5.977 -14.753 1.00 49.38 92 VAL A N 1
ATOM 699 C CA . VAL A 1 92 ? 14.886 -7.128 -14.649 1.00 49.38 92 VAL A CA 1
ATOM 700 C C . VAL A 1 92 ? 14.733 -7.815 -15.986 1.00 49.38 92 VAL A C 1
ATOM 702 O O . VAL A 1 92 ? 13.656 -8.325 -16.285 1.00 49.38 92 VAL A O 1
ATOM 705 N N . ASN A 1 93 ? 15.783 -7.680 -16.795 1.00 43.72 93 ASN A N 1
ATOM 706 C CA . ASN A 1 93 ? 15.960 -8.206 -18.139 1.00 43.72 93 ASN A CA 1
ATOM 707 C C . ASN A 1 93 ? 14.955 -9.324 -18.4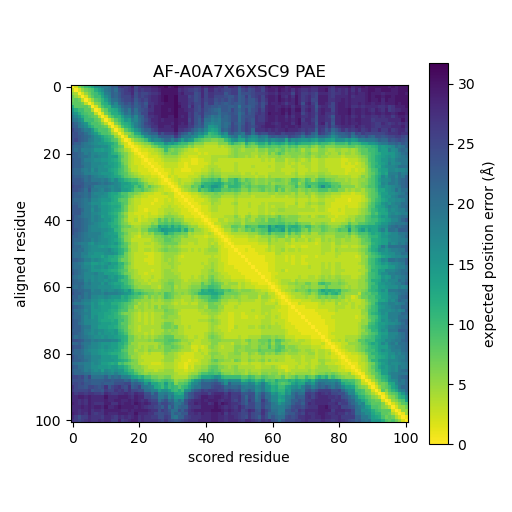59 1.00 43.72 93 ASN A C 1
ATOM 709 O O . ASN A 1 93 ? 14.954 -10.357 -17.780 1.00 43.72 93 ASN A O 1
ATOM 713 N N . GLY A 1 94 ? 14.083 -9.096 -19.449 1.00 47.03 94 GLY A N 1
ATOM 714 C CA . GLY A 1 94 ? 13.124 -10.098 -19.900 1.00 47.03 94 GLY A CA 1
ATOM 715 C C . GLY A 1 94 ? 13.876 -11.395 -20.152 1.00 47.03 94 GLY A C 1
ATOM 716 O O . GLY A 1 94 ? 14.767 -11.429 -20.994 1.00 47.03 94 GLY A O 1
ATOM 717 N N . ARG A 1 95 ? 13.583 -12.435 -19.363 1.00 48.41 95 ARG A N 1
ATOM 718 C CA . ARG A 1 95 ? 14.157 -13.761 -19.599 1.00 48.41 95 ARG A CA 1
ATOM 719 C C . ARG A 1 95 ? 13.798 -14.131 -21.029 1.00 48.41 95 ARG A C 1
ATOM 721 O O . ARG A 1 95 ? 12.612 -14.160 -21.355 1.00 48.41 95 ARG A O 1
ATOM 728 N N . ASP A 1 96 ? 14.831 -14.324 -21.842 1.00 47.62 96 ASP A N 1
ATOM 729 C CA . ASP A 1 96 ? 14.765 -14.542 -23.277 1.00 47.62 96 ASP A CA 1
ATOM 730 C C . ASP A 1 96 ? 13.556 -15.392 -23.671 1.00 47.62 96 ASP A C 1
ATOM 732 O O . ASP A 1 96 ? 13.352 -16.499 -23.161 1.00 47.62 96 ASP A O 1
ATOM 736 N N . GLY A 1 97 ? 12.750 -14.865 -24.595 1.00 46.38 97 GLY A N 1
ATOM 737 C CA . GLY A 1 97 ? 11.742 -15.647 -25.290 1.00 46.38 97 GLY A CA 1
ATOM 738 C C . GLY A 1 97 ? 12.456 -16.772 -26.022 1.00 46.38 97 GLY A C 1
ATOM 739 O O . GLY A 1 97 ? 13.015 -16.563 -27.096 1.00 46.38 97 GLY A O 1
ATOM 740 N N . LYS A 1 98 ? 12.489 -17.964 -25.423 1.00 52.75 98 LYS A N 1
ATOM 741 C CA . LYS A 1 98 ? 13.059 -19.146 -26.057 1.00 52.75 98 LYS A CA 1
ATOM 742 C C . LYS A 1 98 ? 12.146 -19.532 -27.219 1.00 52.75 98 LYS A C 1
ATOM 744 O O . LYS A 1 98 ? 11.181 -20.270 -27.039 1.00 52.75 98 LYS A O 1
ATOM 749 N N . VAL A 1 99 ? 12.446 -19.003 -28.402 1.00 58.03 99 VAL A N 1
ATOM 750 C CA . VAL A 1 99 ? 11.963 -19.549 -29.669 1.00 58.03 99 VAL A CA 1
ATOM 751 C C . VAL A 1 99 ? 12.538 -20.958 -29.767 1.00 58.03 99 VAL A C 1
ATOM 753 O O . VAL A 1 99 ? 13.746 -21.145 -29.893 1.00 58.03 99 VAL A O 1
ATOM 756 N N . ILE A 1 100 ? 11.672 -21.953 -29.632 1.00 61.84 100 ILE A N 1
ATOM 757 C CA . ILE A 1 100 ? 11.960 -23.319 -30.059 1.00 61.84 100 ILE A CA 1
ATOM 758 C C . ILE A 1 100 ? 11.733 -23.344 -31.572 1.00 61.84 100 ILE A C 1
ATOM 760 O O . ILE A 1 100 ? 10.595 -23.202 -32.016 1.00 61.84 100 ILE A O 1
ATOM 764 N N . ILE A 1 101 ? 12.835 -23.411 -32.327 1.00 61.03 101 ILE A N 1
ATOM 765 C CA . ILE A 1 101 ? 12.847 -23.742 -33.761 1.00 61.03 101 ILE A CA 1
ATOM 766 C C . ILE A 1 101 ? 12.660 -25.243 -33.970 1.00 61.03 101 ILE A C 1
ATOM 768 O O . ILE A 1 101 ? 13.093 -26.013 -33.080 1.00 61.03 101 ILE A O 1
#

Sequence (101 aa):
MKEKKNSTKSNAEQGEAVLDSDLVIEVSKDEMTAVAKLIPPKGGQLITFGQALKKIEEKGITYGTDLAKLREIIEKNVFLTNFEVAKGLPPVNGRDGKVII